Protein AF-A0A8X6VNL1-F1 (afdb_monomer)

Solvent-accessible surface area (backbone atoms only — not comparable to full-atom values): 4657 Å² total; per-residue (Å²): 129,88,80,76,77,75,75,68,42,78,74,44,77,80,50,100,52,30,32,32,30,12,44,71,92,41,66,88,50,72,75,47,75,45,46,57,90,80,57,76,88,84,67,97,79,66,92,68,84,64,71,78,68,80,79,74,79,83,68,80,79,80,82,84,81,128

Secondary structure (DSSP, 8-state):
-------EEEEEEEETTEEEEEESS-TTSEEEEEEGGG-----SS------S------PPPP----

pLDDT: mean 77.91, std 15.63, range [46.97, 95.56]

Radius of gyration: 20.24 Å; Cα contacts (8 Å, |Δi|>4): 61; chains: 1; bounding box: 46×56×31 Å

Mean predicted aligned error: 13.16 Å

Organism: Trichonephila clavipes (NCBI:txid2585209)

Sequence (66 aa):
MPRRDGPYIVLSKRSPTTFVVASCDKPDEPLGVYHTSALTLFLNGTETQSPVVPLKKRGRPRKNSH

Foldseek 3Di:
DPDDPDDWDFLDDPDPFKTFIDDPVCRPDTPGIDGNVVDDDDDPDDPDPPPPPPPPPPDDPDDDDD

Structure (mmCIF, N/CA/C/O backbone):
data_AF-A0A8X6VNL1-F1
#
_entry.id   AF-A0A8X6VNL1-F1
#
loop_
_atom_site.group_PDB
_atom_site.id
_atom_site.type_symbol
_atom_site.label_atom_id
_atom_site.label_alt_id
_atom_site.label_comp_id
_atom_site.label_asym_id
_atom_site.label_entity_id
_atom_site.label_seq_id
_atom_site.pdbx_PDB_ins_code
_atom_site.Cartn_x
_atom_site.Cartn_y
_atom_site.Cartn_z
_atom_site.occupancy
_atom_site.B_iso_or_equiv
_atom_site.auth_seq_id
_atom_site.auth_comp_id
_atom_site.auth_asym_id
_atom_site.auth_atom_id
_atom_site.pdbx_PDB_model_num
ATOM 1 N N . MET A 1 1 ? -22.466 0.355 4.580 1.00 51.41 1 MET A N 1
ATOM 2 C CA . MET A 1 1 ? -21.052 0.217 4.987 1.00 51.41 1 MET A CA 1
ATOM 3 C C . MET A 1 1 ? -20.256 -0.144 3.745 1.00 51.41 1 MET A C 1
ATOM 5 O O . MET A 1 1 ? -20.621 -1.144 3.133 1.00 51.41 1 MET A O 1
ATOM 9 N N . PRO A 1 2 ? -19.264 0.652 3.308 1.00 52.28 2 PRO A N 1
ATOM 10 C CA . PRO A 1 2 ? -18.368 0.200 2.252 1.00 52.28 2 PRO A CA 1
ATOM 11 C C . PRO A 1 2 ? -17.654 -1.055 2.759 1.00 52.28 2 PRO A C 1
ATOM 13 O O . PRO A 1 2 ? -17.093 -1.053 3.856 1.00 52.28 2 PRO A O 1
ATOM 16 N N . ARG A 1 3 ? -17.767 -2.152 2.009 1.00 57.78 3 ARG A N 1
ATOM 17 C CA . ARG A 1 3 ? -17.073 -3.397 2.331 1.00 57.78 3 ARG A CA 1
ATOM 18 C C . ARG A 1 3 ? -15.585 -3.124 2.128 1.00 57.78 3 ARG A C 1
ATOM 20 O O . ARG A 1 3 ? -15.177 -2.793 1.022 1.00 57.78 3 ARG A O 1
ATOM 27 N N . ARG A 1 4 ? -14.795 -3.173 3.202 1.00 66.81 4 ARG A N 1
ATOM 28 C CA . ARG A 1 4 ? -13.346 -3.320 3.068 1.00 66.81 4 ARG A CA 1
ATOM 29 C C . ARG A 1 4 ? -13.127 -4.758 2.628 1.00 66.81 4 ARG A C 1
ATOM 31 O O . ARG A 1 4 ? -13.470 -5.666 3.383 1.00 66.81 4 ARG A O 1
ATOM 38 N N . ASP A 1 5 ? -12.627 -4.946 1.415 1.00 73.19 5 ASP A N 1
ATOM 39 C CA . ASP A 1 5 ? -12.070 -6.236 1.033 1.00 73.19 5 ASP A CA 1
ATOM 40 C C . ASP A 1 5 ? -10.966 -6.641 2.021 1.00 73.19 5 ASP A C 1
ATOM 42 O O . ASP A 1 5 ? -10.383 -5.787 2.697 1.00 73.19 5 ASP A O 1
ATOM 46 N N . GLY A 1 6 ? -10.793 -7.958 2.156 1.00 77.69 6 GLY A N 1
ATOM 47 C CA . GLY A 1 6 ? -10.135 -8.623 3.278 1.00 77.69 6 GLY A CA 1
ATOM 48 C C . GLY A 1 6 ? -8.668 -8.248 3.525 1.00 77.69 6 GLY A C 1
ATOM 49 O O . GLY A 1 6 ? -8.102 -7.370 2.878 1.00 77.69 6 GLY A O 1
ATOM 50 N N . PRO A 1 7 ? -8.029 -8.904 4.507 1.00 86.62 7 PRO A N 1
ATOM 51 C CA . PRO A 1 7 ? -6.617 -8.687 4.772 1.00 86.62 7 PRO A CA 1
ATOM 52 C C . PRO A 1 7 ? -5.782 -9.072 3.546 1.00 86.62 7 PRO A C 1
ATOM 54 O O . PRO A 1 7 ? -5.964 -10.136 2.953 1.00 86.62 7 PRO A O 1
ATOM 57 N N . TYR A 1 8 ? -4.855 -8.189 3.195 1.00 89.44 8 TYR A N 1
ATOM 58 C CA . TYR A 1 8 ? -3.889 -8.396 2.126 1.00 89.44 8 TYR A CA 1
ATOM 59 C C . TYR A 1 8 ? -2.493 -8.532 2.711 1.00 89.44 8 TYR A C 1
ATOM 61 O O . TYR A 1 8 ? -2.176 -7.929 3.741 1.00 89.44 8 TYR A O 1
ATOM 69 N N . ILE A 1 9 ? -1.639 -9.260 2.004 1.00 91.06 9 ILE A N 1
ATOM 70 C CA . ILE A 1 9 ? -0.212 -9.331 2.299 1.00 91.06 9 ILE A CA 1
ATOM 71 C C . ILE A 1 9 ? 0.582 -8.563 1.244 1.00 91.06 9 ILE A C 1
ATOM 73 O O . ILE A 1 9 ? 0.180 -8.474 0.085 1.00 91.06 9 ILE A O 1
ATOM 77 N N . VAL A 1 10 ? 1.722 -8.000 1.643 1.00 92.19 10 VAL A N 1
ATOM 78 C CA . VAL A 1 10 ? 2.643 -7.325 0.723 1.00 92.19 10 VAL A CA 1
ATOM 79 C C . VAL A 1 10 ? 3.643 -8.346 0.193 1.00 92.19 10 VAL A C 1
ATOM 81 O O . VAL A 1 10 ? 4.455 -8.861 0.955 1.00 92.19 10 VAL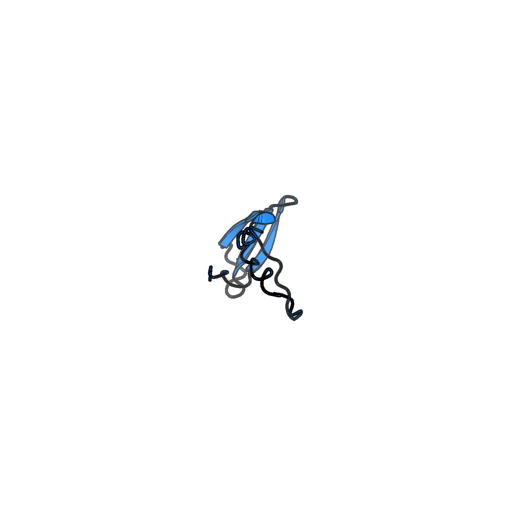 A O 1
ATOM 84 N N . LEU A 1 11 ? 3.602 -8.601 -1.113 1.00 93.19 11 LEU A N 1
ATOM 85 C CA . LEU A 1 11 ? 4.536 -9.495 -1.799 1.00 93.19 11 LEU A CA 1
ATOM 86 C C . LEU A 1 11 ? 5.888 -8.833 -2.053 1.00 93.19 11 LEU A C 1
ATOM 88 O O . LEU A 1 11 ? 6.944 -9.424 -1.852 1.00 93.19 11 LEU A O 1
ATOM 92 N N . SER A 1 12 ? 5.859 -7.599 -2.553 1.00 93.44 12 SER A N 1
ATOM 93 C CA . SER A 1 12 ? 7.070 -6.874 -2.924 1.00 93.44 12 SER A CA 1
ATOM 94 C C . SER A 1 12 ? 6.836 -5.370 -2.924 1.00 93.44 12 SER A C 1
ATOM 96 O O . SER A 1 12 ? 5.727 -4.886 -3.168 1.00 93.44 12 SER A O 1
ATOM 98 N N . LYS A 1 13 ? 7.900 -4.608 -2.670 1.00 95.06 13 LYS A N 1
ATOM 99 C CA . LYS A 1 13 ? 7.889 -3.146 -2.694 1.00 95.06 13 LYS A CA 1
ATOM 100 C C . LYS A 1 13 ? 8.398 -2.655 -4.048 1.00 95.06 13 LYS A C 1
ATOM 102 O O . LYS A 1 13 ? 9.578 -2.800 -4.351 1.00 95.06 13 LYS A O 1
ATOM 107 N N . ARG A 1 14 ? 7.517 -2.050 -4.853 1.00 94.56 14 ARG A N 1
ATOM 108 C CA . ARG A 1 14 ? 7.878 -1.472 -6.163 1.00 94.56 14 ARG A CA 1
ATOM 109 C C . ARG A 1 14 ? 8.477 -0.076 -6.027 1.00 94.56 14 ARG A C 1
ATOM 111 O O . ARG A 1 14 ? 9.352 0.296 -6.803 1.00 94.56 14 ARG A O 1
ATOM 118 N N . SER A 1 15 ? 8.014 0.709 -5.059 1.00 93.94 15 SER A N 1
ATOM 119 C CA . SER A 1 15 ? 8.523 2.056 -4.769 1.00 93.94 15 SER A CA 1
ATOM 120 C C . SER A 1 15 ? 8.282 2.397 -3.292 1.00 93.94 15 SER A C 1
ATOM 122 O O . SER A 1 15 ? 7.634 1.621 -2.588 1.00 93.94 15 SER A O 1
ATOM 124 N N . PRO A 1 16 ? 8.765 3.544 -2.772 1.00 94.69 16 PRO A N 1
ATOM 125 C CA . PRO A 1 16 ? 8.519 3.948 -1.386 1.00 94.69 16 PRO A CA 1
ATOM 126 C C . PRO A 1 16 ? 7.044 3.906 -0.973 1.00 94.69 16 PRO A C 1
ATOM 128 O O . PRO A 1 16 ? 6.756 3.577 0.175 1.00 94.69 16 PRO A O 1
ATOM 131 N N . THR A 1 17 ? 6.140 4.182 -1.916 1.00 94.44 17 THR A N 1
ATOM 132 C CA . THR A 1 17 ? 4.699 4.277 -1.682 1.00 94.44 17 THR A CA 1
ATOM 133 C C . THR A 1 17 ? 3.857 3.282 -2.481 1.00 94.44 17 THR A C 1
ATOM 135 O O . THR A 1 17 ? 2.634 3.369 -2.428 1.00 94.44 17 THR A O 1
ATOM 138 N N . THR A 1 18 ? 4.462 2.343 -3.215 1.00 95.56 18 THR A N 1
ATOM 139 C CA . THR A 1 18 ? 3.723 1.363 -4.027 1.00 95.56 18 THR A CA 1
ATOM 140 C C . THR A 1 18 ? 4.145 -0.067 -3.713 1.00 95.56 18 THR A C 1
ATOM 142 O O . THR A 1 18 ? 5.336 -0.397 -3.646 1.00 95.56 18 THR A O 1
ATOM 145 N N . PHE A 1 19 ? 3.147 -0.928 -3.535 1.00 94.19 19 PHE A N 1
ATOM 146 C CA . PHE A 1 19 ? 3.318 -2.308 -3.096 1.00 94.19 19 PHE A CA 1
ATOM 147 C C . PHE A 1 19 ? 2.544 -3.256 -3.996 1.00 94.19 19 PHE A C 1
ATOM 149 O O . PHE A 1 19 ? 1.405 -2.974 -4.364 1.00 94.19 19 PHE A O 1
ATOM 156 N N . VAL A 1 20 ? 3.166 -4.382 -4.329 1.00 95.06 20 VAL A N 1
ATOM 157 C CA . VAL A 1 20 ? 2.467 -5.533 -4.898 1.00 95.06 20 VAL A CA 1
ATOM 158 C C . VAL A 1 20 ? 1.780 -6.247 -3.743 1.00 95.06 20 VAL A C 1
ATOM 160 O O . VAL A 1 20 ? 2.449 -6.594 -2.766 1.00 95.06 20 VAL A O 1
ATOM 163 N N . VAL A 1 21 ? 0.470 -6.441 -3.840 1.00 93.19 21 VAL A N 1
ATOM 164 C CA . VAL A 1 21 ? -0.326 -7.094 -2.796 1.00 93.19 21 VAL A CA 1
ATOM 165 C C . VAL A 1 21 ? -0.919 -8.404 -3.301 1.00 93.19 21 VAL A C 1
ATOM 167 O O . VAL A 1 21 ? -1.184 -8.548 -4.496 1.00 93.19 21 VAL A O 1
ATOM 170 N N . ALA A 1 22 ? -1.138 -9.340 -2.384 1.00 93.06 22 ALA A N 1
ATOM 171 C CA . ALA A 1 22 ? -1.819 -10.607 -2.629 1.00 93.06 22 ALA A CA 1
ATOM 172 C C . ALA A 1 22 ? -2.847 -10.900 -1.530 1.00 93.06 22 ALA A C 1
ATOM 174 O O . ALA A 1 22 ? -2.807 -10.305 -0.446 1.00 93.06 22 ALA A O 1
ATOM 175 N N . SER A 1 23 ? -3.774 -11.814 -1.815 1.00 89.38 23 SER A N 1
ATOM 176 C CA . SER A 1 23 ? -4.690 -12.359 -0.809 1.00 89.38 23 SER A CA 1
ATOM 177 C C . SER A 1 23 ? -3.930 -13.236 0.183 1.00 89.38 23 SER A C 1
ATOM 179 O O . SER A 1 23 ? -2.980 -13.921 -0.191 1.00 89.38 23 SER A O 1
ATOM 181 N N . CYS A 1 24 ? -4.400 -13.296 1.431 1.00 85.88 24 CYS A N 1
ATOM 182 C CA . CYS A 1 24 ? -3.869 -14.247 2.413 1.00 85.88 24 CYS A CA 1
ATOM 183 C C . CYS A 1 24 ? -4.031 -15.714 1.970 1.00 85.88 24 CYS A C 1
ATOM 185 O O . CYS A 1 24 ? -3.149 -16.521 2.240 1.00 85.88 24 CYS A O 1
ATOM 187 N N . ASP A 1 25 ? -5.125 -16.054 1.276 1.00 87.81 25 ASP A N 1
ATOM 188 C CA . ASP A 1 25 ? -5.399 -17.418 0.793 1.00 87.81 25 ASP A CA 1
ATOM 189 C C . ASP A 1 25 ? -4.439 -17.884 -0.307 1.00 87.81 25 ASP A C 1
ATOM 191 O O . ASP A 1 25 ? -4.137 -19.071 -0.421 1.00 87.81 25 ASP A O 1
ATOM 195 N N . LYS A 1 26 ? -3.972 -16.951 -1.140 1.00 88.25 26 LYS A N 1
ATOM 196 C CA . LYS A 1 26 ? -3.103 -17.225 -2.286 1.00 88.25 26 LYS A CA 1
ATOM 197 C C . LYS A 1 26 ? -1.962 -16.216 -2.3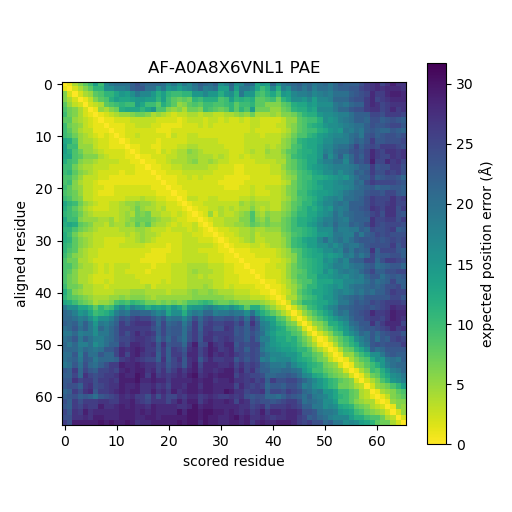04 1.00 88.25 26 LYS A C 1
ATOM 199 O O . LYS A 1 26 ? -2.015 -15.250 -3.063 1.00 88.25 26 LYS A O 1
ATOM 204 N N . PRO A 1 27 ? -0.931 -16.430 -1.473 1.00 86.50 27 PRO A N 1
ATOM 205 C CA . PRO A 1 27 ? 0.164 -15.483 -1.359 1.00 86.50 27 PRO A CA 1
ATOM 206 C C . PRO A 1 27 ? 1.007 -15.407 -2.634 1.00 86.50 27 PRO A C 1
ATOM 208 O O . PRO A 1 27 ? 1.638 -14.391 -2.867 1.00 86.50 27 PRO A O 1
ATOM 211 N N . ASP A 1 28 ? 1.011 -16.457 -3.458 1.00 88.56 28 ASP A N 1
ATOM 212 C CA . ASP A 1 28 ? 1.821 -16.533 -4.678 1.00 88.56 28 ASP A CA 1
ATOM 213 C C . ASP A 1 28 ? 1.219 -15.735 -5.852 1.00 88.56 28 ASP A C 1
ATOM 215 O O . ASP A 1 28 ? 1.930 -15.303 -6.755 1.00 88.56 28 ASP A O 1
ATOM 219 N N . GLU A 1 29 ? -0.095 -15.486 -5.825 1.00 91.38 29 GLU A N 1
ATOM 220 C CA . GLU A 1 29 ? -0.813 -14.815 -6.907 1.00 91.38 29 GLU A CA 1
ATOM 221 C C . GLU A 1 29 ? -0.939 -13.307 -6.615 1.00 91.38 29 GLU A C 1
ATOM 223 O O . GLU A 1 29 ? -1.672 -12.910 -5.700 1.00 91.38 29 GLU A O 1
ATOM 228 N N . PRO A 1 30 ? -0.246 -12.426 -7.365 1.00 92.12 30 PRO A N 1
ATOM 229 C CA . PRO A 1 30 ? -0.359 -10.992 -7.152 1.00 92.12 30 PRO A CA 1
ATOM 230 C C . PRO A 1 30 ? -1.741 -10.503 -7.592 1.00 92.12 30 PRO A C 1
ATOM 232 O O . PRO A 1 30 ? -2.099 -10.588 -8.764 1.00 92.12 30 PRO A O 1
ATOM 235 N N . LEU A 1 31 ? -2.490 -9.904 -6.667 1.00 91.38 31 LEU A N 1
ATOM 236 C CA . LEU A 1 31 ? -3.769 -9.258 -6.976 1.00 91.38 31 LEU A CA 1
ATOM 237 C C . LEU A 1 31 ? -3.575 -7.961 -7.758 1.00 91.38 31 LEU A C 1
ATOM 239 O O . LEU A 1 31 ? -4.420 -7.566 -8.557 1.00 91.38 31 LEU A O 1
ATOM 243 N N . GLY A 1 32 ? -2.470 -7.266 -7.493 1.00 92.12 32 GLY A N 1
ATOM 244 C CA . GLY A 1 32 ? -2.163 -6.014 -8.159 1.00 92.12 32 GLY A CA 1
ATOM 245 C C . GLY A 1 32 ? -1.176 -5.152 -7.393 1.00 92.12 32 GLY A C 1
ATOM 246 O O . GLY A 1 32 ? -0.587 -5.557 -6.390 1.00 92.12 32 GLY A O 1
ATOM 247 N N . VAL A 1 33 ? -0.998 -3.933 -7.896 1.00 94.88 33 VAL A N 1
ATOM 248 C CA . VAL A 1 33 ? -0.110 -2.925 -7.317 1.00 94.88 33 VAL A CA 1
ATOM 249 C C . VAL A 1 33 ? -0.950 -1.782 -6.771 1.00 94.88 33 VAL A C 1
ATOM 251 O O . VAL A 1 33 ? -1.737 -1.187 -7.504 1.00 94.88 33 VAL A O 1
ATOM 254 N N . TYR A 1 34 ? -0.752 -1.448 -5.500 1.00 94.38 34 TYR A N 1
ATOM 255 C CA . TYR A 1 34 ? -1.496 -0.392 -4.820 1.00 94.38 34 TYR A CA 1
ATOM 256 C C . TYR A 1 34 ? -0.567 0.658 -4.225 1.00 94.38 34 TYR A C 1
ATOM 258 O O . TYR A 1 34 ? 0.557 0.368 -3.811 1.00 94.38 34 TYR A O 1
ATOM 266 N N . HIS A 1 35 ? -1.064 1.893 -4.168 1.00 94.69 35 HIS A N 1
ATOM 267 C CA . HIS A 1 35 ? -0.422 2.992 -3.457 1.00 94.69 35 HIS A CA 1
ATOM 268 C C . HIS A 1 35 ? -0.752 2.942 -1.956 1.00 94.69 35 HIS A C 1
ATOM 270 O O . HIS A 1 35 ? -1.847 2.520 -1.581 1.00 94.69 35 HIS A O 1
ATOM 276 N N . THR A 1 36 ? 0.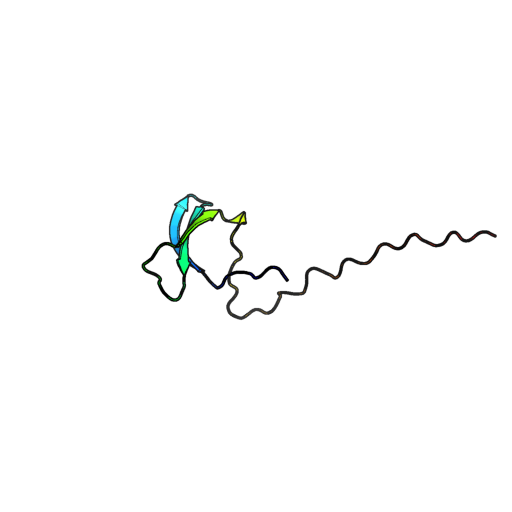144 3.433 -1.094 1.00 91.12 36 THR A N 1
ATOM 277 C CA . THR A 1 36 ? -0.046 3.501 0.371 1.00 91.12 36 THR A CA 1
ATOM 278 C C . THR A 1 36 ? -1.375 4.127 0.775 1.00 91.12 36 THR A C 1
ATOM 280 O O . THR A 1 36 ? -1.999 3.667 1.721 1.00 91.12 36 THR A O 1
ATOM 283 N N . SER A 1 37 ? -1.830 5.152 0.049 1.00 90.88 37 SER A N 1
ATOM 284 C CA . SER A 1 37 ? -3.082 5.862 0.347 1.00 90.88 37 SER A CA 1
ATOM 285 C C . SER A 1 37 ? -4.340 5.020 0.130 1.00 90.88 37 SER A C 1
ATOM 287 O O . SER A 1 37 ? -5.393 5.368 0.654 1.00 90.88 37 SER A O 1
ATOM 289 N N . ALA A 1 38 ? -4.254 3.955 -0.669 1.00 87.94 38 ALA A N 1
ATOM 290 C CA . ALA A 1 38 ? -5.362 3.039 -0.922 1.00 87.94 38 ALA A CA 1
ATOM 291 C C . ALA A 1 38 ? -5.376 1.854 0.059 1.00 87.94 38 ALA A C 1
ATOM 293 O O . ALA A 1 38 ? -6.358 1.117 0.113 1.00 87.94 38 ALA A O 1
ATOM 294 N N . LEU A 1 39 ? -4.303 1.668 0.836 1.00 87.00 39 LEU A N 1
ATOM 295 C CA . LEU A 1 39 ? -4.153 0.564 1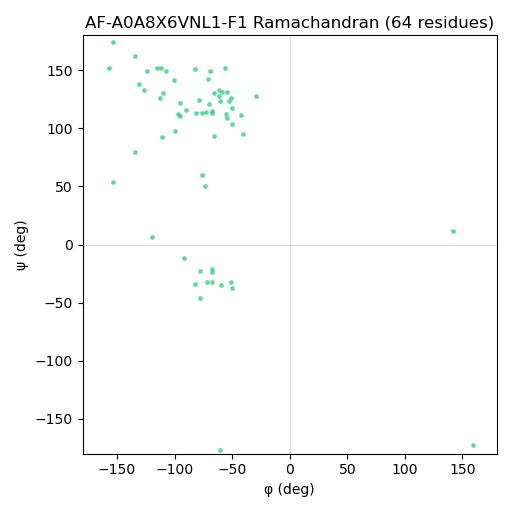.777 1.00 87.00 39 LEU A CA 1
ATOM 296 C C . LEU A 1 39 ? -4.450 1.032 3.206 1.00 87.00 39 LEU A C 1
ATOM 298 O O . LEU A 1 39 ? -4.094 2.133 3.616 1.00 87.00 39 LEU A O 1
ATOM 302 N N . THR A 1 40 ? -5.104 0.176 3.988 1.00 86.25 40 THR A N 1
ATOM 303 C CA . THR A 1 40 ? -5.253 0.360 5.438 1.00 86.25 40 THR A CA 1
ATOM 304 C C . THR A 1 40 ? -4.401 -0.692 6.135 1.00 86.25 40 THR A C 1
ATOM 306 O O . THR A 1 40 ? -4.506 -1.869 5.798 1.00 86.25 40 THR A O 1
ATOM 309 N N . LEU A 1 41 ? -3.574 -0.285 7.103 1.00 84.12 41 LEU A N 1
ATOM 310 C CA . LEU A 1 41 ? -2.797 -1.230 7.907 1.00 84.12 41 LEU A CA 1
ATOM 311 C C . LEU A 1 41 ? -3.731 -2.204 8.629 1.00 84.12 41 LEU A C 1
ATOM 313 O O . LEU A 1 41 ? -4.706 -1.796 9.265 1.00 84.12 41 LEU A O 1
ATOM 317 N N . PHE A 1 42 ? -3.419 -3.492 8.526 1.00 79.56 42 PHE A N 1
ATOM 318 C CA . PHE A 1 42 ? -4.129 -4.531 9.251 1.00 79.56 42 PHE A CA 1
ATOM 319 C C . PHE A 1 42 ? -3.570 -4.599 10.680 1.00 79.56 42 PHE A C 1
ATOM 321 O O . PHE A 1 42 ? -2.393 -4.887 10.880 1.00 79.56 42 PHE A O 1
ATOM 328 N N . LEU A 1 43 ? -4.392 -4.242 11.670 1.00 77.81 43 LEU A N 1
ATOM 329 C CA . LEU A 1 43 ? -4.034 -4.263 13.090 1.00 77.81 43 LEU A CA 1
ATOM 330 C C . LEU A 1 43 ? -4.607 -5.543 13.715 1.00 77.81 43 LEU A C 1
ATOM 332 O O . LEU A 1 43 ? -5.787 -5.591 14.057 1.00 77.81 43 LEU A O 1
ATOM 336 N N . ASN A 1 44 ? -3.793 -6.594 13.845 1.00 62.34 44 ASN A N 1
ATOM 337 C CA . ASN A 1 44 ? -4.204 -7.919 14.341 1.00 62.34 44 ASN A CA 1
ATOM 338 C C . ASN A 1 44 ? -4.452 -7.976 15.865 1.00 62.34 44 ASN A C 1
ATOM 340 O O . ASN A 1 44 ? -3.941 -8.870 16.534 1.00 62.34 44 ASN A O 1
ATOM 344 N N . GLY A 1 45 ? -5.236 -7.060 16.438 1.00 56.97 45 GLY A N 1
ATOM 345 C CA . GLY A 1 45 ? -5.638 -7.175 17.849 1.00 56.97 45 GLY A CA 1
ATOM 346 C C . GLY A 1 45 ? -5.698 -5.887 18.659 1.00 56.97 45 GLY A C 1
ATOM 347 O O . GLY A 1 45 ? -5.853 -5.955 19.872 1.00 56.97 45 GLY A O 1
ATOM 348 N N . THR A 1 46 ? -5.616 -4.715 18.035 1.00 46.97 46 THR A N 1
ATOM 349 C CA . THR A 1 46 ? -5.989 -3.462 18.698 1.00 46.97 46 THR A CA 1
ATOM 350 C C . THR A 1 46 ? -7.252 -2.919 18.060 1.00 46.97 46 THR A C 1
ATOM 352 O O . THR A 1 46 ? -7.250 -2.199 17.062 1.00 46.97 46 THR A O 1
ATOM 355 N N . GLU A 1 47 ? -8.363 -3.312 18.675 1.00 58.38 47 GLU A N 1
ATOM 356 C CA . GLU A 1 47 ? -9.590 -2.537 18.717 1.00 58.38 47 GLU A CA 1
ATOM 357 C C . GLU A 1 47 ? -9.284 -1.051 18.922 1.00 58.38 47 GLU A C 1
ATOM 359 O O . GLU A 1 47 ? -9.126 -0.574 20.039 1.00 58.38 47 GLU A O 1
ATOM 364 N N . THR A 1 48 ? -9.206 -0.296 17.835 1.00 52.38 48 THR A N 1
ATOM 365 C CA . THR A 1 48 ? -9.694 1.082 17.793 1.00 52.38 48 THR A CA 1
ATOM 366 C C . THR A 1 48 ? -10.066 1.418 16.350 1.00 52.38 48 THR A C 1
ATOM 368 O O . THR A 1 48 ? -9.657 2.432 15.794 1.00 52.38 48 THR A O 1
ATOM 371 N N . GLN A 1 49 ? -10.921 0.603 15.725 1.00 54.28 49 GLN A N 1
ATOM 372 C CA . GLN A 1 49 ? -11.896 1.194 14.805 1.00 54.28 49 GLN A CA 1
ATOM 373 C C . GLN A 1 49 ? -12.997 1.831 15.656 1.00 54.28 49 GLN A C 1
ATOM 375 O O . GLN A 1 49 ? -14.161 1.451 15.578 1.00 54.28 49 GLN A O 1
ATOM 380 N N . SER A 1 50 ? -12.622 2.800 16.502 1.00 50.03 50 SER A N 1
ATOM 381 C CA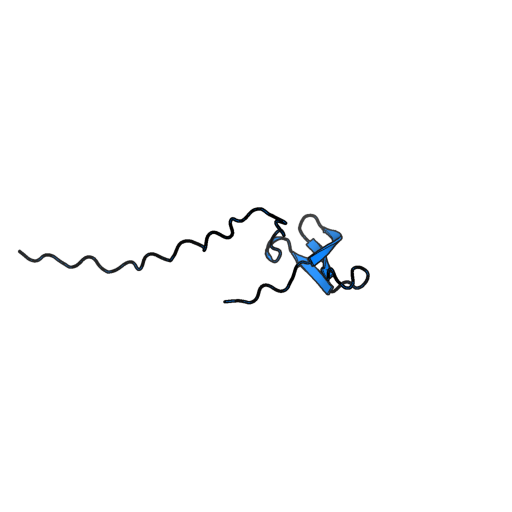 . SER A 1 50 ? -13.601 3.742 17.023 1.00 50.03 50 SER A CA 1
ATOM 382 C C . SER A 1 50 ? -14.301 4.308 15.795 1.00 50.03 50 SER A C 1
ATOM 384 O O . SER A 1 50 ? -13.601 4.786 14.892 1.00 50.03 50 SER A O 1
ATOM 386 N N . PRO A 1 51 ? -15.637 4.207 15.695 1.00 50.91 51 PRO A N 1
ATOM 387 C CA . PRO A 1 51 ? -16.346 4.772 14.565 1.00 50.91 51 PRO A CA 1
ATOM 388 C C . PRO A 1 51 ? -15.883 6.216 14.435 1.00 50.91 51 PRO A C 1
ATOM 390 O O . PRO A 1 51 ? -15.890 6.951 15.426 1.00 50.91 51 PRO A O 1
ATOM 393 N N . VAL A 1 52 ? -15.418 6.586 13.234 1.00 57.88 52 VAL A N 1
ATOM 394 C CA . VAL A 1 52 ? -15.172 7.980 12.862 1.00 57.88 52 VAL A CA 1
ATOM 395 C C . VAL A 1 52 ? -16.364 8.751 13.404 1.00 57.88 52 VAL A C 1
ATOM 397 O O . VAL A 1 52 ? -17.496 8.472 13.009 1.00 57.88 52 VAL A O 1
ATOM 400 N N . VAL A 1 53 ? -16.080 9.570 14.419 1.00 61.03 53 VAL A N 1
ATOM 401 C CA . VAL A 1 53 ? -17.016 10.218 15.343 1.00 61.03 53 VAL A CA 1
ATOM 402 C C . VAL A 1 53 ? -18.354 10.470 14.650 1.00 61.03 53 VAL A C 1
ATOM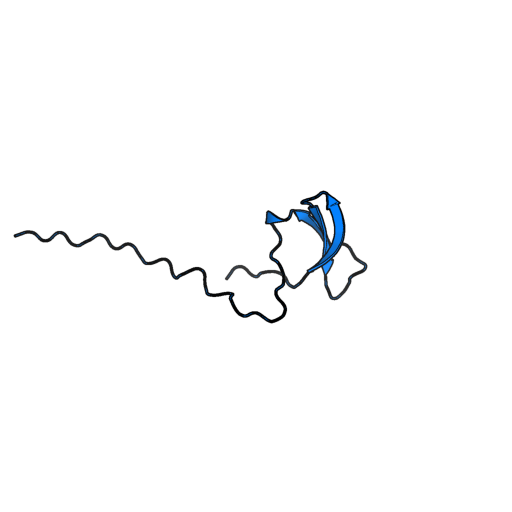 404 O O . VAL A 1 53 ? -18.323 11.078 13.575 1.00 61.03 53 VAL A O 1
ATOM 407 N N . PRO A 1 54 ? -19.518 10.054 15.197 1.00 59.19 54 PRO A N 1
ATOM 408 C CA . PRO A 1 54 ? -20.790 10.377 14.570 1.00 59.19 54 PRO A CA 1
ATOM 409 C C . PRO A 1 54 ? -20.811 11.876 14.291 1.00 59.19 54 PRO A C 1
ATOM 411 O O . PRO A 1 54 ? -20.672 12.678 15.219 1.00 59.19 54 PRO A O 1
ATOM 414 N N . LEU A 1 55 ? -20.894 12.242 13.008 1.00 62.84 55 LEU A N 1
ATOM 415 C CA . LEU A 1 55 ? -20.981 13.624 12.555 1.00 62.84 55 LEU A CA 1
ATOM 416 C C . LEU A 1 55 ? -22.087 14.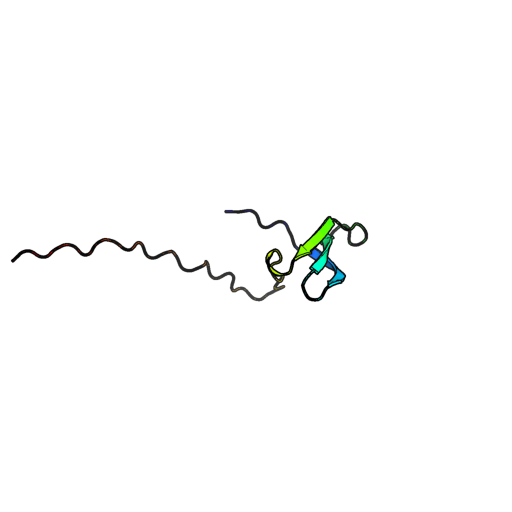290 13.369 1.00 62.84 55 LEU A C 1
ATOM 418 O O . LEU A 1 55 ? -23.272 14.037 13.143 1.00 62.84 55 LEU A O 1
ATOM 422 N N . LYS A 1 56 ? -21.704 15.106 14.358 1.00 62.47 56 LYS A N 1
ATOM 423 C CA . LYS A 1 56 ? -22.656 15.902 15.125 1.00 62.47 56 LYS A CA 1
ATOM 424 C C . LYS A 1 56 ? -23.425 16.721 14.099 1.00 62.47 56 LYS A C 1
ATOM 426 O O . LYS A 1 56 ? -22.839 17.584 13.444 1.00 62.47 56 LYS A O 1
ATOM 431 N N . LYS A 1 57 ? -24.720 16.432 13.927 1.00 61.22 57 LYS A N 1
ATOM 432 C CA . LYS A 1 57 ? -25.603 17.259 13.104 1.00 61.22 57 LYS A CA 1
ATOM 433 C C . LYS A 1 57 ? -25.489 18.682 13.643 1.00 61.22 57 LYS A C 1
ATOM 435 O O . LYS A 1 57 ? -25.958 18.964 14.744 1.00 61.22 57 LYS A O 1
ATOM 440 N N . ARG A 1 58 ? -24.846 19.577 12.890 1.00 63.28 58 ARG A N 1
ATOM 441 C CA . ARG A 1 58 ? -24.953 21.015 13.133 1.00 63.28 58 ARG A CA 1
ATOM 442 C C . ARG A 1 58 ? -26.402 21.390 12.836 1.00 63.28 58 ARG A C 1
ATOM 444 O O . ARG A 1 58 ? -26.767 21.613 11.688 1.00 63.28 58 ARG A O 1
ATOM 451 N N . GLY A 1 59 ? -27.244 21.393 13.863 1.00 72.62 59 GLY A N 1
ATOM 452 C CA . GLY A 1 59 ? -28.518 22.095 13.808 1.00 72.62 59 GLY A CA 1
ATOM 453 C C . GLY A 1 59 ? -28.260 23.601 13.836 1.00 72.62 59 GLY A C 1
ATOM 454 O O . GLY A 1 59 ? -27.348 24.063 14.522 1.00 72.62 59 GLY A O 1
ATOM 455 N N . ARG A 1 60 ? -29.052 24.374 13.088 1.00 74.38 60 ARG A N 1
ATOM 456 C CA . ARG A 1 60 ? -29.064 25.839 13.187 1.00 74.38 60 ARG A CA 1
ATOM 457 C C . ARG A 1 60 ? -29.485 26.219 14.617 1.00 74.38 60 ARG A C 1
ATOM 459 O O . ARG A 1 60 ? -30.528 25.730 15.055 1.00 74.38 60 ARG A O 1
ATOM 466 N N . PRO A 1 61 ? -28.735 27.065 15.345 1.00 73.88 61 PRO A N 1
ATOM 467 C CA . PRO A 1 61 ? -29.207 27.598 16.619 1.00 73.88 61 PRO A CA 1
ATOM 468 C C . PRO A 1 61 ? -30.573 28.263 16.410 1.00 73.88 61 PRO A C 1
ATOM 470 O O .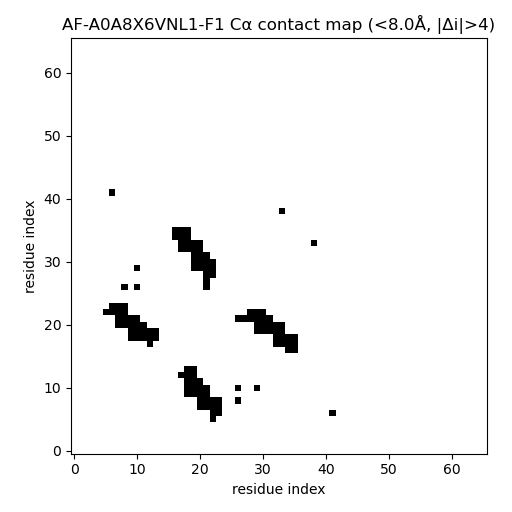 PRO A 1 61 ? -30.747 29.024 15.452 1.00 73.88 61 PRO A O 1
ATOM 473 N N . ARG A 1 62 ? -31.560 27.952 17.258 1.00 70.25 62 ARG A N 1
ATOM 474 C CA . ARG A 1 62 ? -32.863 28.628 17.195 1.00 70.25 62 ARG A CA 1
ATOM 475 C C . ARG A 1 62 ? -32.642 30.097 17.557 1.00 70.25 62 ARG A C 1
ATOM 477 O O . ARG A 1 62 ? -31.972 30.401 18.537 1.00 70.25 62 ARG A O 1
ATOM 484 N N . LYS A 1 63 ? -33.170 30.999 16.727 1.00 68.38 63 LYS A N 1
ATOM 485 C CA . LYS A 1 63 ? -33.157 32.439 16.986 1.00 68.38 63 LYS A CA 1
ATOM 486 C C . LYS A 1 63 ? -34.062 32.696 18.191 1.00 68.38 63 LYS A C 1
ATOM 488 O O . LYS A 1 63 ? -35.269 32.493 18.086 1.00 68.38 63 LYS A O 1
ATOM 493 N N . ASN A 1 64 ? -33.490 33.133 19.307 1.00 70.50 64 ASN A N 1
ATOM 494 C CA . ASN A 1 64 ? -34.274 33.704 20.394 1.00 70.50 64 ASN A CA 1
ATOM 495 C C . ASN A 1 64 ? -34.661 35.117 19.948 1.00 70.50 64 ASN A C 1
ATOM 497 O O . ASN A 1 64 ? -33.784 35.954 19.741 1.00 70.50 64 ASN A O 1
ATOM 501 N N . SER A 1 65 ? -35.951 35.349 19.717 1.00 63.56 65 SER A N 1
ATOM 502 C CA . SER A 1 65 ? -36.496 36.702 19.614 1.00 63.56 65 SER A CA 1
ATOM 503 C C . SER A 1 65 ? -37.041 37.057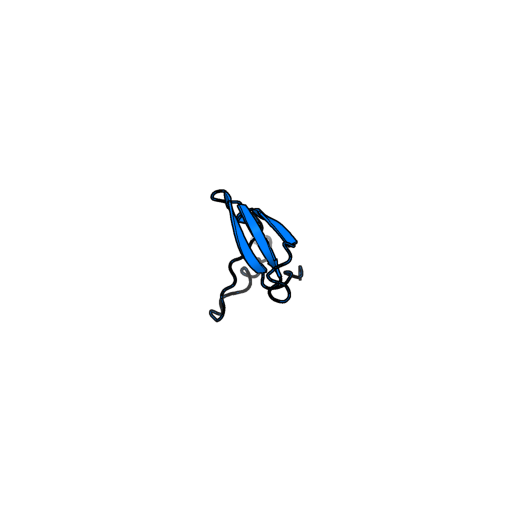 20.991 1.00 63.56 65 SER A C 1
ATOM 505 O O . SER A 1 65 ? -37.874 36.310 21.503 1.00 63.56 65 SER A O 1
ATOM 507 N N . HIS A 1 66 ? -36.538 38.140 21.577 1.00 57.56 66 HIS A N 1
ATOM 508 C CA . HIS A 1 66 ? -37.167 38.847 22.689 1.00 57.56 66 HIS A CA 1
ATOM 509 C C . HIS A 1 66 ? -37.687 40.188 22.163 1.00 57.56 66 HIS A C 1
ATOM 511 O O . HIS A 1 66 ? -37.136 40.643 21.131 1.00 57.56 66 HIS A O 1
#

Nearest PDB structures (foldseek):
  8tpu-assembly1_AN  TM=7.080E-01  e=8.174E+00  Plasmodium falciparum 3D7
  6yxo-assembly2_B  TM=5.237E-01  e=3.051E+00  Homo sapiens
  4v4n-assembly1_A5  TM=5.281E-01  e=4.525E+00  Methanocaldococcus jannaschii
  4v4n-assembly1_AK  TM=4.784E-01  e=5.511E+00  Methanocaldococcus jannaschii
  6yxp-assembly1_A  TM=3.930E-01  e=5.886E+00  Homo sapiens